Protein AF-A0A537SEW6-F1 (afdb_monomer)

Foldseek 3Di:
DDDDDDFDDDDDPFQKKKKWDQPVVVSWIKIWIWGDDPQFTAGQKIKTADDDPDDDADPPWDDDPRITIDGDPDDTHQKDKFQFAPPDQGMWMDDPNDIDGPCVRGPGDDIDIGGGDDPPPPPVDDDD

Structure (mmCIF, N/CA/C/O backbone):
data_AF-A0A537SEW6-F1
#
_entry.id   AF-A0A537SEW6-F1
#
loop_
_atom_site.group_PDB
_atom_site.id
_atom_site.type_symbol
_atom_site.label_atom_id
_atom_site.label_alt_id
_atom_site.label_comp_id
_atom_site.label_asym_id
_atom_site.label_entity_id
_atom_site.label_seq_id
_atom_site.pdbx_PDB_ins_code
_atom_site.Cartn_x
_atom_site.Cartn_y
_atom_site.Cartn_z
_atom_site.occupancy
_atom_site.B_iso_or_equiv
_atom_site.auth_seq_id
_atom_site.auth_comp_id
_atom_site.auth_asym_id
_atom_site.auth_atom_id
_atom_site.pdbx_PDB_model_num
ATOM 1 N N . MET A 1 1 ? -6.772 25.123 29.078 1.00 42.12 1 MET A N 1
ATOM 2 C CA . MET A 1 1 ? -6.881 23.671 28.820 1.00 42.12 1 MET A CA 1
ATOM 3 C C . MET A 1 1 ? -7.087 23.480 27.328 1.00 42.12 1 MET A C 1
ATOM 5 O O . MET A 1 1 ? -8.152 23.822 26.839 1.00 42.12 1 MET A O 1
ATOM 9 N N . ALA A 1 2 ? -6.063 23.049 26.592 1.00 38.72 2 ALA A N 1
ATOM 10 C CA . ALA A 1 2 ? -6.226 22.701 25.184 1.00 38.72 2 ALA A CA 1
ATOM 11 C C . ALA A 1 2 ? -6.677 21.238 25.101 1.00 38.72 2 ALA A C 1
ATOM 13 O O . ALA A 1 2 ? -5.971 20.349 25.572 1.00 38.72 2 ALA A O 1
ATOM 14 N N . LEU A 1 3 ? -7.862 20.999 24.543 1.00 42.84 3 LEU A N 1
ATOM 15 C CA . LEU A 1 3 ? -8.273 19.672 24.096 1.00 42.84 3 LEU A CA 1
ATOM 16 C C . LEU A 1 3 ? -7.470 19.368 22.827 1.00 42.84 3 LEU A C 1
ATOM 18 O O . LEU A 1 3 ? -7.711 19.966 21.780 1.00 42.84 3 LEU A O 1
ATOM 22 N N . VAL A 1 4 ? -6.474 18.490 22.932 1.00 46.81 4 VAL A N 1
ATOM 23 C CA . VAL A 1 4 ? -5.790 17.934 21.760 1.00 46.81 4 VAL A CA 1
ATOM 24 C C . VAL A 1 4 ? -6.779 16.990 21.077 1.00 46.81 4 VAL A C 1
ATOM 26 O O . VAL A 1 4 ? -7.364 16.125 21.727 1.00 46.81 4 VAL A O 1
ATOM 29 N N . GLY A 1 5 ? -7.031 17.235 19.790 1.00 45.78 5 GLY A N 1
ATOM 30 C CA . GLY A 1 5 ? -8.087 16.586 19.018 1.00 45.78 5 GLY A CA 1
ATOM 31 C C . GLY A 1 5 ? -7.991 15.060 19.008 1.00 45.78 5 GLY A C 1
ATOM 32 O O . GLY A 1 5 ? -6.906 14.480 19.011 1.00 45.78 5 GLY A O 1
ATOM 33 N N . ILE A 1 6 ? -9.158 14.418 18.980 1.00 54.44 6 ILE A N 1
ATOM 34 C CA . ILE A 1 6 ? -9.314 12.970 18.838 1.00 54.44 6 ILE A CA 1
ATOM 35 C C . ILE A 1 6 ? -8.630 12.552 17.534 1.00 54.44 6 ILE A C 1
ATOM 37 O O . ILE A 1 6 ? -8.955 13.075 16.468 1.00 54.44 6 ILE A O 1
ATOM 41 N N . ALA A 1 7 ? -7.676 11.625 17.625 1.00 58.53 7 ALA A N 1
ATOM 42 C CA . ALA A 1 7 ? -7.014 11.034 16.470 1.00 58.53 7 ALA A CA 1
ATOM 43 C C . ALA A 1 7 ? -8.068 10.531 15.466 1.00 58.53 7 ALA A C 1
ATOM 45 O O . ALA A 1 7 ? -8.885 9.663 15.781 1.00 58.53 7 ALA A O 1
ATOM 46 N N . GLY A 1 8 ? -8.085 11.130 14.274 1.00 69.06 8 GLY A N 1
ATOM 47 C CA . GLY A 1 8 ? -9.074 10.837 13.244 1.00 69.06 8 GLY A CA 1
ATOM 48 C C . GLY A 1 8 ? -8.880 9.432 12.684 1.00 69.06 8 GLY A C 1
ATOM 49 O O . GLY A 1 8 ? -7.866 9.146 12.053 1.00 69.06 8 GLY A O 1
ATOM 50 N N . ALA A 1 9 ? -9.860 8.558 12.900 1.00 79.94 9 ALA A N 1
ATOM 51 C CA . ALA A 1 9 ? -9.956 7.279 12.209 1.00 79.94 9 ALA A CA 1
ATOM 52 C C . ALA A 1 9 ? -10.905 7.420 11.015 1.00 79.94 9 ALA A C 1
ATOM 54 O O . ALA A 1 9 ? -11.994 7.980 11.149 1.00 79.94 9 ALA A O 1
ATOM 55 N N . VAL A 1 10 ? -10.520 6.866 9.866 1.00 84.94 10 VAL A N 1
ATOM 56 C CA . VAL A 1 10 ? -11.388 6.764 8.687 1.00 84.94 10 VAL A CA 1
ATOM 57 C C . VAL A 1 10 ? -11.874 5.325 8.569 1.00 84.94 10 VAL A C 1
ATOM 59 O O . VAL A 1 10 ? -11.080 4.393 8.664 1.00 84.94 10 VAL A O 1
ATOM 62 N N . VAL A 1 11 ? -13.180 5.142 8.380 1.00 88.00 11 VAL A N 1
ATOM 63 C CA . VAL A 1 11 ? -13.789 3.828 8.137 1.00 88.00 11 VAL A CA 1
ATOM 64 C C . VAL A 1 11 ? -14.132 3.723 6.660 1.00 88.00 11 VAL A C 1
ATOM 66 O O . VAL A 1 11 ? -14.773 4.619 6.111 1.00 88.00 11 VAL A O 1
ATOM 69 N N . LEU A 1 12 ? -13.704 2.634 6.027 1.00 87.00 12 LEU A N 1
ATOM 70 C CA . LEU A 1 12 ? -14.023 2.339 4.636 1.00 87.00 12 LEU A CA 1
ATOM 71 C C . LEU A 1 12 ? -15.244 1.403 4.582 1.00 87.00 12 LEU A C 1
ATOM 73 O O . LEU A 1 12 ? -15.286 0.441 5.347 1.00 87.00 12 LEU A O 1
ATOM 77 N N . PRO A 1 13 ? -16.233 1.648 3.707 1.00 89.38 13 PRO A N 1
ATOM 78 C CA . PRO A 1 13 ? -17.442 0.828 3.603 1.00 89.38 13 PRO A CA 1
ATOM 79 C C . PRO A 1 13 ? -17.211 -0.400 2.701 1.00 89.38 13 PRO A C 1
ATOM 81 O O . PRO A 1 13 ? -17.889 -0.575 1.693 1.00 89.38 13 PRO A O 1
ATOM 84 N N . THR A 1 14 ? -16.185 -1.198 2.993 1.00 91.94 14 THR A N 1
ATOM 85 C CA . THR A 1 14 ? -15.731 -2.303 2.134 1.00 91.94 14 THR A CA 1
ATOM 86 C C . THR A 1 14 ? -14.892 -3.307 2.919 1.00 91.94 14 THR A C 1
ATOM 88 O O . THR A 1 14 ? -14.169 -2.929 3.840 1.00 91.94 14 THR A O 1
ATOM 91 N N . ASP A 1 15 ? -14.925 -4.565 2.488 1.00 94.12 15 ASP A N 1
ATOM 92 C CA . ASP A 1 15 ? -14.046 -5.621 3.001 1.00 94.12 15 ASP A CA 1
ATOM 93 C C . ASP A 1 15 ? -12.771 -5.781 2.167 1.00 94.12 15 ASP A C 1
ATOM 95 O O . ASP A 1 15 ? -11.866 -6.517 2.547 1.00 94.12 15 ASP A O 1
ATOM 99 N N . THR A 1 16 ? -12.674 -5.099 1.025 1.00 96.19 16 THR A N 1
ATOM 100 C CA . THR A 1 16 ? -11.502 -5.138 0.143 1.00 96.19 16 THR A CA 1
ATOM 101 C C . THR A 1 16 ? -10.872 -3.765 0.013 1.00 96.19 16 THR A C 1
ATOM 103 O O . THR A 1 16 ? -11.581 -2.781 -0.217 1.00 96.19 16 THR A O 1
ATOM 106 N N . VAL A 1 17 ? -9.547 -3.702 0.082 1.00 97.56 17 VAL A N 1
ATOM 107 C CA . VAL A 1 17 ? -8.779 -2.469 -0.098 1.00 97.56 17 VAL A CA 1
ATOM 108 C C . VAL A 1 17 ? -7.501 -2.769 -0.866 1.00 97.56 17 VAL A C 1
ATOM 110 O O . VAL A 1 17 ? -6.846 -3.779 -0.615 1.00 97.56 17 VAL A O 1
ATOM 113 N N . THR A 1 18 ? -7.140 -1.883 -1.785 1.00 98.25 18 THR A N 1
ATOM 114 C CA . THR A 1 18 ? -5.845 -1.925 -2.464 1.00 98.25 18 THR A CA 1
AT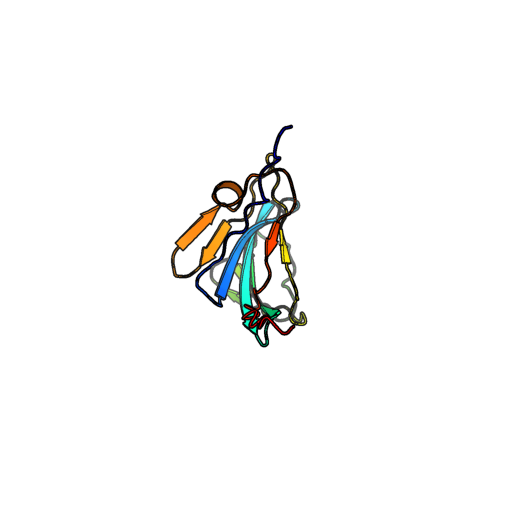OM 115 C C . THR A 1 18 ? -4.982 -0.787 -1.942 1.00 98.25 18 THR A C 1
ATOM 117 O O . THR A 1 18 ? -5.417 0.366 -1.894 1.00 98.25 18 THR A O 1
ATOM 120 N N . LEU A 1 19 ? -3.759 -1.112 -1.546 1.00 98.19 19 LEU A N 1
ATOM 121 C CA . LEU A 1 19 ? -2.729 -0.147 -1.189 1.00 98.19 19 LEU A CA 1
ATOM 122 C C . LEU A 1 19 ? -1.746 -0.047 -2.347 1.00 98.19 19 LEU A C 1
ATOM 124 O O . LEU A 1 19 ? -1.302 -1.071 -2.853 1.00 98.19 19 LEU A O 1
ATOM 128 N N . SER A 1 20 ? -1.395 1.167 -2.758 1.00 97.50 20 SER A N 1
ATOM 129 C CA . SER A 1 20 ? -0.332 1.392 -3.738 1.00 97.50 20 SER A CA 1
ATOM 130 C C . SER A 1 20 ? 0.641 2.458 -3.265 1.00 97.50 20 SER A C 1
ATOM 132 O O . SER A 1 20 ? 0.260 3.444 -2.629 1.00 97.50 20 SER A O 1
ATOM 134 N N . TRP A 1 21 ? 1.923 2.246 -3.536 1.00 96.19 21 TRP A N 1
ATOM 135 C CA . TRP A 1 21 ? 2.987 3.171 -3.162 1.00 96.19 21 TRP A CA 1
ATOM 136 C C . TRP A 1 21 ? 4.209 2.982 -4.061 1.00 96.19 21 TRP A C 1
ATOM 138 O O . TRP A 1 21 ? 4.295 2.045 -4.855 1.00 96.19 21 TRP A O 1
ATOM 148 N N . ILE A 1 22 ? 5.168 3.896 -3.935 1.00 92.50 22 ILE A N 1
ATOM 149 C CA . ILE A 1 22 ? 6.505 3.719 -4.498 1.00 92.50 22 ILE A CA 1
ATOM 150 C C . ILE A 1 22 ? 7.406 3.201 -3.383 1.00 92.50 22 ILE A C 1
ATOM 152 O O . ILE A 1 22 ? 7.593 3.887 -2.377 1.00 92.50 22 ILE A O 1
ATOM 156 N N . HIS A 1 23 ? 7.971 2.009 -3.549 1.00 88.56 23 HIS A N 1
ATOM 157 C CA . HIS A 1 23 ? 8.976 1.490 -2.634 1.00 88.56 23 HIS A CA 1
ATOM 158 C C . HIS A 1 23 ? 10.225 2.368 -2.741 1.00 88.56 23 HIS A C 1
ATOM 160 O O . HIS A 1 23 ? 10.915 2.367 -3.758 1.00 88.56 23 HIS A O 1
ATOM 166 N N . THR A 1 24 ? 10.467 3.190 -1.720 1.00 82.06 24 THR A N 1
ATOM 167 C CA . TH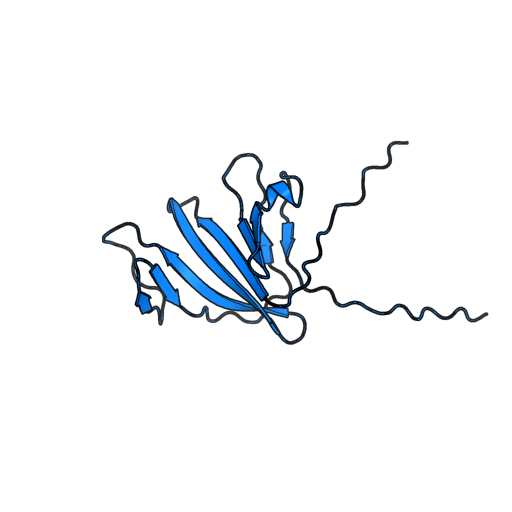R A 1 24 ? 11.398 4.328 -1.796 1.00 82.06 24 THR A CA 1
ATOM 168 C C . THR A 1 24 ? 12.853 3.915 -1.973 1.00 82.06 24 THR A C 1
ATOM 170 O O . THR A 1 24 ? 13.613 4.669 -2.572 1.00 82.06 24 THR A O 1
ATOM 173 N N . VAL A 1 25 ? 13.234 2.724 -1.500 1.00 83.00 25 VAL A N 1
ATOM 174 C CA . VAL A 1 25 ? 14.586 2.176 -1.685 1.00 83.00 25 VAL A CA 1
ATOM 175 C C . VAL A 1 25 ? 14.832 1.809 -3.149 1.00 83.00 25 VAL A C 1
ATOM 177 O O . VAL A 1 25 ? 15.865 2.153 -3.710 1.00 83.00 25 VAL A O 1
ATOM 180 N N . GLU A 1 26 ? 13.866 1.147 -3.783 1.00 82.56 26 GLU A N 1
ATOM 181 C CA . GLU A 1 26 ? 13.988 0.634 -5.156 1.00 82.56 26 GLU A CA 1
ATOM 182 C C . GLU A 1 26 ? 13.415 1.591 -6.213 1.00 82.56 26 GLU A C 1
ATOM 184 O O . GLU A 1 26 ? 13.491 1.314 -7.408 1.00 82.56 26 GLU A O 1
ATOM 189 N N . GLY A 1 27 ? 12.769 2.684 -5.798 1.00 86.12 27 GLY A N 1
ATOM 190 C CA . GLY A 1 27 ? 12.071 3.618 -6.688 1.00 86.12 27 GLY A CA 1
ATOM 191 C C . GLY A 1 27 ? 10.934 2.978 -7.492 1.00 86.12 27 GLY A C 1
ATOM 192 O O . GLY A 1 27 ? 10.570 3.470 -8.559 1.00 86.12 27 GLY A O 1
ATOM 193 N N . THR A 1 28 ? 10.385 1.864 -7.009 1.00 88.94 28 THR A N 1
ATOM 194 C CA . THR A 1 28 ? 9.545 0.972 -7.809 1.00 88.94 28 THR A CA 1
ATOM 195 C C . THR A 1 28 ? 8.078 1.025 -7.367 1.00 88.94 28 THR A C 1
ATOM 197 O O . THR A 1 28 ? 7.818 1.003 -6.166 1.00 88.94 28 THR A O 1
ATOM 200 N N . PRO A 1 29 ? 7.100 1.081 -8.293 1.00 93.25 29 PRO A N 1
ATOM 201 C CA . PRO A 1 29 ? 5.681 0.959 -7.954 1.00 93.25 29 PRO A CA 1
ATOM 202 C C . PRO A 1 29 ? 5.302 -0.420 -7.413 1.00 93.25 29 PRO A C 1
ATOM 204 O O . PRO A 1 29 ? 5.608 -1.444 -8.031 1.00 93.25 29 PRO A O 1
ATOM 207 N N . TRP A 1 30 ? 4.611 -0.424 -6.278 1.00 95.00 30 TRP A N 1
ATOM 208 C CA . TRP A 1 30 ? 4.085 -1.605 -5.605 1.00 95.00 30 TRP A CA 1
ATOM 209 C C . TRP A 1 30 ? 2.586 -1.443 -5.373 1.00 95.00 30 TRP A C 1
ATOM 211 O O . TRP A 1 30 ? 2.100 -0.338 -5.110 1.00 95.00 30 TRP A O 1
ATOM 221 N N . GLU A 1 31 ? 1.863 -2.555 -5.456 1.00 97.50 31 GLU A N 1
ATOM 222 C CA . GLU A 1 31 ? 0.462 -2.627 -5.072 1.00 97.50 31 GLU A CA 1
ATOM 223 C C . GLU A 1 31 ? 0.152 -3.913 -4.311 1.00 97.50 31 GLU A C 1
ATOM 225 O O . GLU A 1 31 ? 0.651 -4.988 -4.644 1.00 97.50 31 GLU A O 1
ATOM 230 N N . GLU A 1 32 ? -0.738 -3.811 -3.334 1.00 98.12 32 GLU A N 1
ATOM 231 C CA . GLU A 1 32 ? -1.177 -4.918 -2.495 1.00 98.12 32 GLU A CA 1
ATOM 232 C C . GLU A 1 32 ? -2.694 -4.909 -2.338 1.00 98.12 32 GLU A C 1
ATOM 234 O O . GLU A 1 32 ? -3.282 -3.887 -1.985 1.00 98.12 32 GLU A O 1
ATOM 239 N N . ASP A 1 33 ? -3.323 -6.061 -2.567 1.00 98.06 33 ASP A N 1
ATOM 240 C CA . ASP A 1 33 ? -4.757 -6.265 -2.383 1.00 98.06 33 ASP A CA 1
ATOM 241 C C . ASP A 1 33 ? -5.031 -7.005 -1.077 1.00 98.06 33 ASP A C 1
ATOM 243 O O . ASP A 1 33 ? -4.712 -8.192 -0.924 1.00 98.06 33 ASP A O 1
ATOM 247 N N . TYR A 1 34 ? -5.726 -6.331 -0.173 1.00 97.81 34 TYR A N 1
ATOM 248 C CA . TYR A 1 34 ? -6.180 -6.885 1.089 1.00 97.81 34 TYR A CA 1
ATOM 249 C C . TYR A 1 34 ? -7.672 -7.200 1.042 1.00 97.81 34 TYR A C 1
ATOM 251 O O . TYR A 1 34 ? -8.472 -6.470 0.455 1.00 97.81 34 TYR A O 1
ATOM 259 N N . THR A 1 35 ? -8.057 -8.296 1.689 1.00 96.88 35 THR A N 1
ATOM 260 C CA . THR A 1 35 ? -9.457 -8.670 1.925 1.00 96.88 35 THR A CA 1
ATOM 261 C C . THR A 1 35 ? -9.647 -9.047 3.386 1.00 96.88 35 THR A C 1
ATOM 263 O O . THR A 1 35 ? -8.810 -9.749 3.952 1.00 96.88 35 THR A O 1
ATOM 266 N N . ILE A 1 36 ? -10.750 -8.620 3.994 1.00 95.06 36 ILE A N 1
ATOM 267 C CA . ILE A 1 36 ? -11.130 -9.053 5.335 1.00 95.06 36 ILE A CA 1
ATOM 268 C C . ILE A 1 36 ? -11.565 -10.523 5.281 1.00 95.06 36 ILE A C 1
ATOM 270 O O . ILE A 1 36 ? -12.463 -10.896 4.529 1.00 95.06 36 ILE A O 1
ATOM 274 N N . ARG A 1 37 ? -10.917 -11.366 6.085 1.00 92.44 37 ARG A N 1
ATOM 275 C CA . ARG A 1 37 ? -11.268 -12.773 6.312 1.00 92.44 37 ARG A CA 1
ATOM 276 C C . ARG A 1 37 ? -11.221 -13.045 7.805 1.00 92.44 37 ARG A C 1
ATOM 278 O O . ARG A 1 37 ? -10.213 -12.746 8.436 1.00 92.44 37 ARG A O 1
ATOM 285 N N . ASP A 1 38 ? -12.315 -13.555 8.361 1.00 91.12 38 ASP A N 1
ATOM 286 C CA . ASP A 1 38 ? -12.431 -13.901 9.786 1.00 91.12 38 ASP A CA 1
ATOM 287 C C . ASP A 1 38 ? -12.001 -12.765 10.741 1.00 91.12 38 ASP A C 1
ATOM 289 O O . ASP A 1 38 ? -11.387 -12.991 11.780 1.00 91.12 38 ASP A O 1
ATOM 293 N N . GLY A 1 39 ? -12.297 -11.512 10.370 1.00 90.38 39 GLY A N 1
ATOM 294 C CA . GLY A 1 39 ? -11.915 -10.334 11.158 1.00 90.38 39 GLY A CA 1
ATOM 295 C C . GLY A 1 39 ? -10.424 -9.977 11.101 1.00 90.38 39 GLY A C 1
ATOM 296 O O . GLY A 1 39 ? -9.935 -9.263 11.971 1.00 90.38 39 GLY A O 1
ATOM 297 N N . ALA A 1 40 ? -9.691 -10.459 10.098 1.00 94.06 40 ALA A N 1
ATOM 298 C CA . ALA A 1 40 ? -8.292 -10.124 9.847 1.00 94.06 40 ALA A CA 1
ATOM 299 C C . ALA A 1 40 ? -8.064 -9.727 8.380 1.00 94.06 40 ALA A C 1
ATOM 301 O O . ALA A 1 40 ? -8.842 -10.068 7.493 1.00 94.06 40 ALA A O 1
ATOM 302 N N . LEU A 1 41 ? -6.983 -8.998 8.112 1.00 96.75 41 LEU A N 1
ATOM 303 C CA . LEU A 1 41 ? -6.573 -8.571 6.776 1.00 96.75 41 LEU A CA 1
ATOM 304 C C . LEU A 1 41 ? -5.739 -9.669 6.113 1.00 96.75 41 LEU A C 1
ATOM 306 O O . LEU A 1 41 ? -4.595 -9.907 6.491 1.00 96.75 41 LEU A O 1
ATOM 310 N N . ALA A 1 42 ? -6.284 -10.327 5.098 1.00 97.44 42 ALA A N 1
ATOM 311 C CA . ALA A 1 42 ? -5.538 -11.264 4.268 1.00 97.44 42 ALA A CA 1
ATOM 312 C C . ALA A 1 42 ? -4.939 -10.535 3.058 1.00 97.44 42 ALA A C 1
ATOM 314 O O . ALA A 1 42 ? -5.685 -9.960 2.263 1.00 97.44 42 ALA A O 1
ATOM 315 N N . LEU A 1 43 ? -3.612 -10.589 2.897 1.00 97.62 43 LEU A N 1
ATOM 316 C CA . LEU A 1 43 ? -2.933 -10.130 1.684 1.00 97.62 43 LEU A CA 1
ATOM 317 C C . LEU A 1 43 ? -3.130 -11.171 0.580 1.00 97.62 43 LEU A C 1
ATOM 319 O O . LEU A 1 43 ? -2.522 -12.235 0.585 1.00 97.62 43 LEU A O 1
ATOM 323 N N . THR A 1 44 ? -4.034 -10.884 -0.350 1.00 97.12 44 THR A N 1
ATOM 324 C CA . THR A 1 44 ? -4.464 -11.847 -1.376 1.00 97.12 44 THR A CA 1
ATOM 325 C C . THR A 1 44 ? -3.636 -11.779 -2.651 1.00 97.12 44 THR A C 1
ATOM 327 O O . THR A 1 44 ? -3.548 -12.765 -3.384 1.00 97.12 44 THR A O 1
ATOM 330 N N . ARG A 1 45 ? -3.044 -10.616 -2.933 1.00 96.94 45 ARG A N 1
ATOM 331 C CA . ARG A 1 45 ? -2.234 -10.384 -4.124 1.00 96.94 45 ARG A CA 1
ATOM 332 C C . ARG A 1 45 ? -1.266 -9.241 -3.883 1.00 96.94 45 ARG A C 1
ATOM 334 O O . ARG A 1 45 ? -1.653 -8.225 -3.316 1.00 96.94 45 ARG A O 1
ATOM 341 N N . ALA A 1 46 ? -0.056 -9.387 -4.395 1.00 96.31 46 ALA A N 1
ATOM 342 C CA . ALA A 1 46 ? 0.912 -8.315 -4.521 1.00 96.31 46 ALA A CA 1
ATOM 343 C C . ALA A 1 46 ? 1.326 -8.163 -5.989 1.00 96.31 46 ALA A C 1
ATOM 345 O O . ALA A 1 46 ? 1.354 -9.130 -6.763 1.00 96.31 46 ALA A O 1
ATOM 346 N N . ARG A 1 47 ? 1.606 -6.922 -6.379 1.00 95.25 47 ARG A N 1
ATOM 347 C CA . ARG A 1 47 ? 2.087 -6.543 -7.702 1.00 95.25 47 ARG A CA 1
ATOM 348 C C . ARG A 1 47 ? 3.288 -5.636 -7.544 1.00 95.25 47 ARG A C 1
ATOM 350 O O . ARG A 1 47 ? 3.205 -4.606 -6.884 1.00 95.25 47 ARG A O 1
ATOM 357 N N . VAL A 1 48 ? 4.387 -5.997 -8.190 1.00 92.31 48 VAL A N 1
ATOM 358 C CA . VAL A 1 48 ? 5.613 -5.195 -8.186 1.00 92.31 48 VAL A CA 1
ATOM 359 C C . VAL A 1 48 ? 6.001 -4.901 -9.620 1.00 92.31 48 VAL A C 1
ATOM 361 O O . VAL A 1 48 ? 6.186 -5.817 -10.427 1.00 92.31 48 VAL A O 1
ATOM 364 N N . LYS A 1 49 ? 6.092 -3.620 -9.969 1.00 90.06 49 LYS A N 1
ATOM 365 C CA . LYS A 1 49 ? 6.533 -3.223 -11.304 1.00 90.06 49 LYS A CA 1
ATOM 366 C C . LYS A 1 49 ? 8.025 -3.508 -11.412 1.00 90.06 49 LYS A C 1
ATOM 368 O O . LYS A 1 49 ? 8.758 -3.271 -10.471 1.00 90.06 49 LYS A O 1
ATOM 373 N N . ARG A 1 50 ? 8.530 -3.994 -12.540 1.00 76.75 50 ARG A N 1
ATOM 374 C CA . ARG A 1 50 ? 9.989 -4.137 -12.711 1.00 76.75 50 ARG A CA 1
ATOM 375 C C . ARG A 1 50 ? 10.516 -3.008 -13.581 1.00 76.75 50 ARG A C 1
ATOM 377 O O . ARG A 1 50 ? 10.029 -2.815 -14.694 1.00 76.75 50 ARG A O 1
ATOM 384 N N . SER A 1 51 ? 11.539 -2.296 -13.117 1.00 64.69 51 SER A N 1
ATOM 385 C CA . SER A 1 51 ? 12.290 -1.339 -13.934 1.00 64.69 51 SER A CA 1
ATOM 386 C C . SER A 1 51 ? 13.526 -2.017 -14.546 1.00 64.69 51 SER A C 1
ATOM 388 O O . SER A 1 51 ? 14.626 -1.922 -14.014 1.00 64.69 51 SER A O 1
ATOM 390 N N . GLY A 1 52 ? 13.357 -2.727 -15.667 1.00 63.19 52 GLY A N 1
ATOM 391 C CA . GLY A 1 52 ? 14.480 -3.239 -16.471 1.00 63.19 52 GLY A 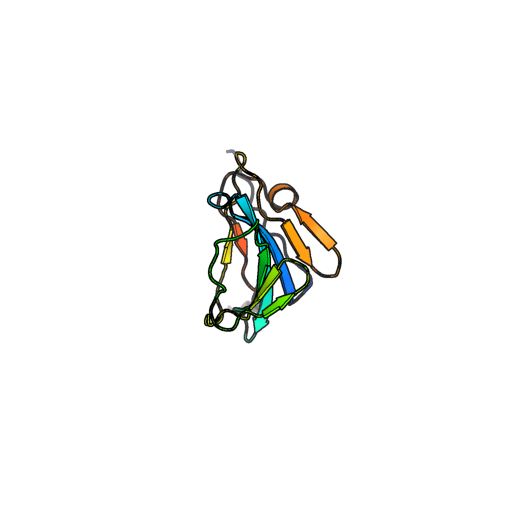CA 1
ATOM 392 C C . GLY A 1 52 ? 14.964 -4.662 -16.146 1.00 63.19 52 GLY A C 1
ATOM 393 O O . GLY A 1 52 ? 14.219 -5.489 -15.618 1.00 63.19 52 GLY A O 1
ATOM 394 N N . ALA A 1 53 ? 16.197 -4.975 -16.560 1.00 53.28 53 ALA A N 1
ATOM 395 C CA . ALA A 1 53 ? 16.833 -6.285 -16.407 1.00 53.28 53 ALA A CA 1
ATOM 396 C C . ALA A 1 53 ? 17.565 -6.372 -15.056 1.00 53.28 53 ALA A C 1
ATOM 398 O O . ALA A 1 53 ? 18.468 -5.578 -14.820 1.00 53.28 53 ALA A O 1
ATOM 399 N N . GLY A 1 54 ? 17.197 -7.322 -14.183 1.00 61.75 54 GLY A N 1
ATOM 400 C CA . GLY A 1 54 ? 18.006 -7.643 -12.996 1.00 61.75 54 GLY A CA 1
ATOM 401 C C . GLY A 1 54 ? 17.295 -7.963 -11.675 1.00 61.75 54 GLY A C 1
ATOM 402 O O . GLY A 1 54 ? 17.990 -8.322 -10.740 1.00 61.75 54 GLY A O 1
ATOM 403 N N . MET A 1 55 ? 15.963 -7.878 -11.552 1.00 64.50 55 MET A N 1
ATOM 404 C CA . MET A 1 55 ? 15.279 -8.414 -10.353 1.00 64.50 55 MET A CA 1
ATOM 405 C C . MET A 1 55 ? 14.819 -9.851 -10.572 1.00 64.50 55 MET A C 1
ATOM 407 O O . MET A 1 55 ? 14.156 -10.107 -11.586 1.00 64.50 55 MET A O 1
ATOM 411 N N . ASP A 1 56 ? 15.142 -10.738 -9.636 1.00 73.31 56 ASP A N 1
ATOM 412 C CA . ASP A 1 56 ? 14.562 -12.075 -9.573 1.00 73.31 56 ASP A CA 1
ATOM 413 C C . ASP A 1 56 ? 13.066 -11.977 -9.259 1.00 73.31 56 ASP A C 1
ATOM 415 O O . ASP A 1 56 ? 12.602 -11.061 -8.575 1.00 73.31 56 ASP A O 1
ATOM 419 N N . ALA A 1 57 ? 12.291 -12.882 -9.848 1.00 77.62 57 ALA A N 1
ATOM 420 C CA . ALA A 1 57 ? 10.861 -12.947 -9.602 1.00 77.62 57 ALA A CA 1
ATOM 421 C C . ALA A 1 57 ? 10.616 -13.425 -8.161 1.00 77.62 57 ALA A C 1
ATOM 423 O O . ALA A 1 57 ? 11.299 -14.353 -7.724 1.00 77.62 57 ALA A O 1
ATOM 424 N N . PRO A 1 58 ? 9.633 -12.863 -7.437 1.00 80.12 58 PRO A N 1
ATOM 425 C CA . PRO A 1 58 ? 9.159 -13.477 -6.203 1.00 80.12 58 PRO A CA 1
ATOM 426 C C . PRO A 1 58 ? 8.696 -14.918 -6.456 1.00 80.12 58 PRO A C 1
ATOM 428 O O . PRO A 1 58 ? 8.228 -15.245 -7.551 1.00 80.12 58 PRO A O 1
ATOM 431 N N . ASP A 1 59 ? 8.783 -15.773 -5.440 1.00 82.75 59 ASP A N 1
ATOM 432 C CA . ASP A 1 59 ? 8.356 -17.167 -5.559 1.00 82.75 59 ASP A CA 1
ATOM 433 C C . ASP A 1 59 ? 6.898 -17.274 -6.029 1.00 82.75 59 ASP A C 1
ATOM 435 O O . ASP A 1 59 ? 5.991 -16.622 -5.507 1.00 82.75 59 ASP A O 1
ATOM 439 N N . GLY A 1 60 ? 6.674 -18.098 -7.055 1.00 85.88 60 GLY A N 1
ATOM 440 C CA . GLY A 1 60 ? 5.353 -18.281 -7.660 1.00 85.88 60 GLY A CA 1
ATOM 441 C C . GLY A 1 60 ? 4.826 -17.069 -8.439 1.00 85.88 60 GLY A C 1
ATOM 442 O O . GLY A 1 60 ? 3.651 -17.062 -8.811 1.00 85.88 60 GLY A O 1
ATOM 443 N N . ALA A 1 61 ? 5.650 -16.049 -8.697 1.00 91.25 61 ALA A N 1
ATOM 444 C CA . ALA A 1 61 ? 5.220 -14.877 -9.442 1.00 91.25 61 ALA A CA 1
ATOM 445 C C . ALA A 1 61 ? 5.042 -15.153 -10.939 1.00 91.25 61 ALA A C 1
ATOM 447 O O . ALA A 1 61 ? 5.840 -15.825 -11.592 1.00 91.25 61 ALA A O 1
ATOM 448 N N . VAL A 1 62 ? 4.001 -14.550 -11.504 1.00 91.38 62 VAL A N 1
ATOM 449 C CA . VAL A 1 62 ? 3.698 -14.550 -12.934 1.00 91.38 62 VAL A CA 1
ATOM 450 C C . VAL A 1 62 ? 3.970 -13.161 -13.493 1.00 91.38 62 VAL A C 1
ATOM 452 O O . VAL A 1 62 ? 3.517 -12.156 -12.942 1.00 91.38 62 VAL A O 1
ATOM 455 N N . TRP A 1 63 ? 4.703 -13.096 -14.603 1.00 90.50 63 TRP A N 1
ATOM 456 C CA . TRP A 1 63 ? 4.944 -11.842 -15.309 1.00 90.50 63 TRP A CA 1
ATOM 457 C C . TRP A 1 63 ? 3.763 -11.498 -16.215 1.00 90.50 63 TRP A C 1
ATOM 459 O O . TRP A 1 63 ? 3.422 -12.269 -17.114 1.00 90.50 63 TRP A O 1
ATOM 469 N N . ALA A 1 64 ? 3.162 -10.326 -16.020 1.00 90.25 64 ALA A N 1
ATOM 470 C CA . ALA A 1 64 ? 2.102 -9.824 -16.884 1.00 90.25 64 ALA A CA 1
ATOM 471 C C . ALA A 1 64 ? 2.121 -8.293 -16.944 1.00 90.25 64 ALA A C 1
ATOM 473 O O . ALA A 1 64 ? 2.260 -7.618 -15.932 1.00 90.25 64 ALA A O 1
ATOM 474 N N . GLN A 1 65 ? 1.971 -7.731 -18.148 1.00 89.44 65 GLN A N 1
ATOM 475 C CA . GLN A 1 65 ? 1.769 -6.287 -18.366 1.00 89.44 65 GLN A CA 1
ATOM 476 C C . GLN A 1 65 ? 2.825 -5.366 -17.710 1.00 89.44 65 GLN A C 1
ATOM 478 O O . GLN A 1 65 ? 2.530 -4.227 -17.357 1.00 89.44 65 GLN A O 1
ATOM 483 N N . GLY A 1 66 ? 4.069 -5.834 -17.551 1.00 88.75 66 GLY A N 1
ATOM 484 C CA . GLY A 1 66 ? 5.141 -5.051 -16.919 1.00 88.75 66 GLY A CA 1
ATOM 485 C C . GLY A 1 66 ? 5.233 -5.187 -15.394 1.00 88.75 66 GLY A C 1
ATOM 486 O O . GLY A 1 66 ? 6.012 -4.464 -14.767 1.00 88.75 66 GLY A O 1
ATOM 487 N N . TRP A 1 67 ? 4.460 -6.098 -14.804 1.00 92.12 67 TRP A N 1
ATOM 488 C CA . TRP A 1 67 ? 4.400 -6.350 -13.370 1.00 92.12 67 TRP A CA 1
ATOM 489 C C . TRP A 1 67 ? 4.640 -7.825 -13.061 1.00 92.12 67 TRP A C 1
ATOM 491 O O . TRP A 1 67 ? 4.217 -8.721 -13.796 1.00 92.12 67 TRP A O 1
ATOM 501 N N . TRP A 1 68 ? 5.287 -8.076 -11.930 1.00 92.25 68 TRP A N 1
ATOM 502 C CA . TRP A 1 68 ? 5.235 -9.369 -11.264 1.00 92.25 68 TRP A CA 1
ATOM 503 C C . TRP A 1 68 ? 3.963 -9.446 -10.438 1.00 92.25 68 TRP A C 1
ATOM 505 O O . TRP A 1 68 ? 3.738 -8.588 -9.590 1.00 92.25 68 TRP A O 1
ATOM 515 N N . HIS A 1 69 ? 3.154 -10.472 -10.674 1.00 94.81 69 HIS A N 1
ATOM 516 C CA . HIS A 1 69 ? 1.941 -10.767 -9.921 1.00 94.81 69 HIS A CA 1
ATOM 517 C C . HIS A 1 69 ? 2.157 -12.022 -9.090 1.00 94.81 69 HIS A C 1
ATOM 519 O O . HIS A 1 69 ? 2.516 -13.059 -9.640 1.00 94.81 69 HIS A O 1
ATOM 525 N N . TYR A 1 70 ? 1.897 -11.959 -7.791 1.00 94.00 70 TYR A N 1
ATOM 526 C CA . TYR A 1 70 ? 2.029 -13.113 -6.905 1.00 94.00 70 TYR A CA 1
ATOM 527 C C . TYR A 1 70 ? 1.050 -13.025 -5.736 1.00 94.00 70 TYR A C 1
ATOM 529 O O . TYR A 1 70 ? 0.455 -11.976 -5.478 1.00 94.00 70 TYR A O 1
ATOM 537 N N . ALA A 1 71 ? 0.859 -14.147 -5.048 1.00 94.06 71 ALA A N 1
ATOM 538 C CA . ALA A 1 71 ? 0.093 -14.229 -3.812 1.00 94.06 71 ALA A CA 1
ATOM 539 C C . ALA A 1 71 ? 1.076 -14.495 -2.661 1.00 94.06 71 ALA A C 1
ATOM 541 O O . ALA A 1 71 ? 1.608 -15.604 -2.576 1.00 94.06 71 ALA A O 1
ATOM 542 N N . PRO A 1 72 ? 1.364 -13.497 -1.808 1.00 91.50 72 PRO A N 1
ATOM 543 C CA . PRO A 1 72 ? 2.267 -13.683 -0.680 1.00 91.50 72 PRO A CA 1
ATOM 544 C C . PRO A 1 72 ? 1.769 -14.775 0.270 1.00 91.50 72 PRO A C 1
ATOM 546 O O . PRO A 1 72 ? 0.597 -14.804 0.645 1.00 91.50 72 PRO A O 1
ATOM 549 N N . LEU A 1 73 ? 2.673 -15.653 0.701 1.00 91.38 73 LEU A N 1
ATOM 550 C CA . LEU A 1 73 ? 2.388 -16.684 1.699 1.00 91.38 73 LEU A CA 1
ATOM 551 C C . LEU A 1 73 ? 2.495 -16.094 3.111 1.00 91.38 73 LEU A C 1
ATOM 553 O O . LEU A 1 73 ? 3.391 -16.433 3.880 1.00 91.38 73 LEU A O 1
ATOM 557 N N . LEU A 1 74 ? 1.587 -15.172 3.434 1.00 92.94 74 LEU A N 1
ATOM 558 C CA . LEU A 1 74 ? 1.484 -14.552 4.753 1.00 92.94 74 LEU A CA 1
ATOM 559 C C . LEU A 1 74 ? 0.188 -14.978 5.455 1.00 92.94 74 LEU A C 1
ATOM 561 O O . LEU A 1 74 ? -0.864 -15.043 4.812 1.00 92.94 74 LEU A O 1
ATOM 565 N N . PRO A 1 75 ? 0.225 -15.245 6.773 1.00 95.44 75 PRO A N 1
ATOM 566 C CA . PRO A 1 75 ? -0.999 -15.436 7.539 1.00 95.44 75 PRO A CA 1
ATOM 567 C C . PRO A 1 75 ? -1.821 -14.133 7.573 1.00 95.44 75 PRO A C 1
ATOM 569 O O . PRO A 1 75 ? -1.248 -13.046 7.450 1.00 95.44 75 PRO A O 1
ATOM 572 N N . PRO A 1 76 ? -3.150 -14.208 7.781 1.00 96.25 76 PRO A N 1
ATOM 573 C CA . PRO A 1 76 ? -3.973 -13.021 7.978 1.00 96.25 76 PRO A CA 1
ATOM 574 C C . PRO A 1 76 ? -3.431 -12.124 9.098 1.00 96.25 76 PRO A C 1
ATOM 576 O O . PRO A 1 76 ? -3.088 -12.585 10.189 1.00 96.25 76 PRO A O 1
ATOM 579 N N . LEU A 1 77 ? -3.362 -10.827 8.823 1.00 96.44 77 LEU A N 1
ATOM 580 C CA . LEU A 1 77 ? -2.790 -9.816 9.700 1.00 96.44 77 LEU A CA 1
ATOM 581 C C . LEU A 1 77 ? -3.894 -9.140 10.510 1.00 96.44 77 LEU A C 1
ATOM 583 O O . LEU A 1 77 ? -4.929 -8.754 9.970 1.00 96.44 77 LEU A O 1
ATOM 587 N N . ARG A 1 78 ? -3.664 -8.915 11.806 1.00 94.88 78 ARG A N 1
ATOM 588 C CA . ARG A 1 78 ? -4.596 -8.098 12.608 1.00 94.88 78 ARG A CA 1
ATOM 589 C C . ARG A 1 78 ? -4.613 -6.637 12.164 1.00 94.88 78 ARG A C 1
ATOM 591 O O . ARG A 1 78 ? -5.625 -5.957 12.296 1.00 94.88 78 ARG A O 1
ATOM 598 N N . GLU A 1 79 ? -3.487 -6.171 11.641 1.00 95.25 79 GLU A N 1
ATOM 599 C CA . GLU A 1 79 ? -3.304 -4.813 11.156 1.00 95.25 79 GLU A CA 1
ATOM 600 C C . GLU A 1 79 ? -2.131 -4.724 10.183 1.00 95.25 79 GLU A C 1
ATOM 602 O O . GLU A 1 79 ? -1.217 -5.547 10.215 1.00 95.25 79 GLU A O 1
ATOM 607 N N . VAL A 1 80 ? -2.139 -3.667 9.379 1.00 96.12 80 VAL A N 1
ATOM 608 C CA . VAL A 1 80 ? -1.025 -3.242 8.534 1.00 96.12 80 VAL A CA 1
ATOM 609 C C . VAL A 1 80 ? -0.628 -1.833 8.964 1.00 96.12 80 VAL A C 1
ATOM 611 O O . VAL A 1 80 ? -1.475 -0.942 9.060 1.00 96.12 80 VAL A O 1
ATOM 614 N N . VAL A 1 81 ? 0.656 -1.623 9.252 1.00 95.56 81 VAL A N 1
ATOM 615 C CA . VAL A 1 81 ? 1.186 -0.312 9.649 1.00 95.56 81 VAL A CA 1
ATOM 616 C C . VAL A 1 81 ? 1.747 0.394 8.421 1.00 95.56 81 VAL A C 1
ATOM 618 O O . VAL A 1 81 ? 2.693 -0.075 7.798 1.00 95.56 81 VAL A O 1
ATOM 621 N N . LEU A 1 82 ? 1.172 1.544 8.092 1.00 95.19 82 LEU A N 1
ATOM 622 C CA . LEU A 1 82 ? 1.516 2.356 6.936 1.00 95.19 82 LEU A CA 1
ATOM 623 C C . LEU A 1 82 ? 2.354 3.551 7.375 1.00 95.19 82 LEU A C 1
ATOM 625 O O . LEU A 1 82 ? 1.944 4.342 8.230 1.00 95.19 82 LEU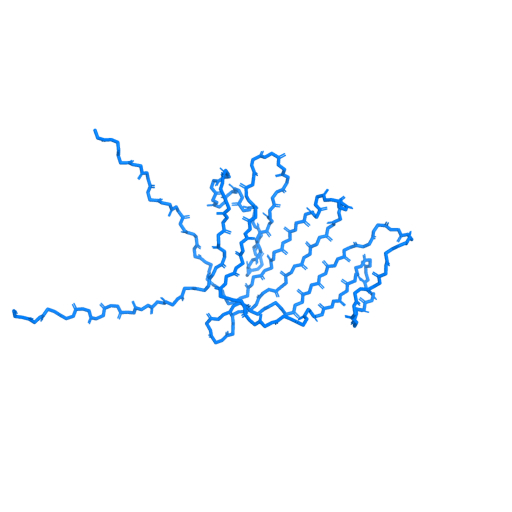 A O 1
ATOM 629 N N . ALA A 1 83 ? 3.518 3.721 6.755 1.00 93.12 83 ALA A N 1
ATOM 630 C CA . ALA A 1 83 ? 4.266 4.962 6.873 1.00 93.12 83 ALA A CA 1
ATOM 631 C C . ALA A 1 83 ? 3.440 6.125 6.292 1.00 93.12 83 ALA A C 1
ATOM 633 O O . ALA A 1 83 ? 2.946 6.049 5.170 1.00 93.12 83 ALA A O 1
ATOM 634 N N . ASN A 1 84 ? 3.306 7.216 7.046 1.00 93.31 84 ASN A N 1
ATOM 635 C CA . ASN A 1 84 ? 2.576 8.412 6.621 1.00 93.31 84 ASN A CA 1
ATOM 636 C C . ASN A 1 84 ? 3.425 9.655 6.913 1.00 93.31 84 ASN A C 1
ATOM 638 O O . ASN A 1 84 ? 3.148 10.438 7.821 1.00 93.31 84 ASN A O 1
ATOM 642 N N . SER A 1 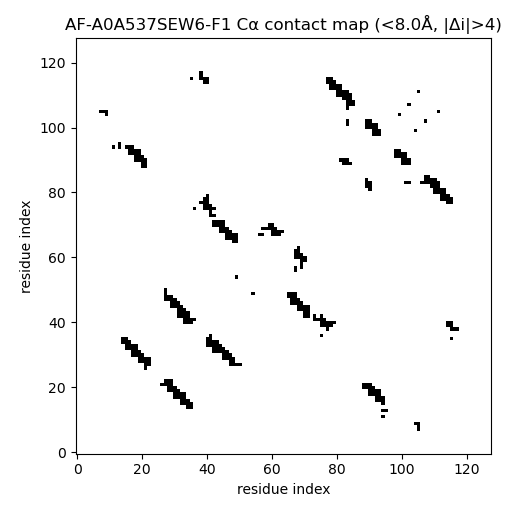85 ? 4.542 9.762 6.194 1.00 88.56 85 SER A N 1
ATOM 643 C CA . SER A 1 85 ? 5.509 10.853 6.327 1.00 88.56 85 SER A CA 1
ATOM 644 C C . SER A 1 85 ? 5.094 12.064 5.491 1.00 88.56 85 SER A C 1
ATOM 646 O O . SER A 1 85 ? 4.526 11.912 4.415 1.00 88.56 85 SER A O 1
ATOM 648 N N . SER A 1 86 ? 5.429 13.269 5.952 1.00 88.50 86 SER A N 1
ATOM 649 C CA . SER A 1 86 ? 5.313 14.502 5.162 1.00 88.50 86 SER A CA 1
ATOM 650 C C . SER A 1 86 ? 6.484 14.715 4.193 1.00 88.50 86 SER A C 1
ATOM 652 O O . SER A 1 86 ? 6.462 15.664 3.417 1.00 88.50 86 SER A O 1
ATOM 654 N N . PHE A 1 87 ? 7.520 13.872 4.258 1.00 85.62 87 PHE A N 1
ATOM 655 C CA . PHE A 1 87 ? 8.790 14.069 3.547 1.00 85.62 87 PHE A CA 1
ATOM 656 C C . PHE A 1 87 ? 8.969 13.184 2.308 1.00 85.62 87 PHE A C 1
ATOM 658 O O . PHE A 1 87 ? 9.926 13.370 1.563 1.00 85.62 87 PHE A O 1
ATOM 665 N N . ALA A 1 88 ? 8.085 12.213 2.088 1.00 82.50 88 ALA A N 1
ATOM 666 C CA . ALA A 1 88 ? 8.159 11.288 0.963 1.00 82.50 88 ALA A CA 1
ATOM 667 C C . ALA A 1 88 ? 6.754 11.019 0.406 1.00 82.50 88 ALA A C 1
ATOM 669 O O . ALA A 1 88 ? 5.775 11.177 1.143 1.00 82.50 88 ALA A O 1
ATOM 670 N N . PRO A 1 89 ? 6.632 10.591 -0.866 1.00 85.44 89 PRO A N 1
ATOM 671 C CA . PRO A 1 89 ? 5.373 10.075 -1.386 1.00 85.44 89 PRO A CA 1
ATOM 672 C C . PRO A 1 89 ? 4.834 8.969 -0.472 1.00 85.44 89 PRO A C 1
ATOM 674 O O . PRO A 1 89 ? 5.565 8.058 -0.088 1.00 85.44 89 PRO A O 1
ATOM 677 N N . GLY A 1 90 ? 3.565 9.088 -0.090 1.00 92.50 90 GLY A N 1
ATOM 678 C CA . GLY A 1 90 ? 2.898 8.137 0.793 1.00 92.50 90 GLY A CA 1
ATOM 679 C C . GLY A 1 90 ? 2.085 7.094 0.034 1.00 92.50 90 GLY A C 1
ATOM 680 O O . GLY A 1 90 ? 2.139 6.985 -1.191 1.00 92.50 90 GLY A O 1
ATOM 681 N N . TYR A 1 91 ? 1.278 6.357 0.789 1.00 97.12 91 TYR A N 1
ATOM 682 C CA . TYR A 1 91 ? 0.334 5.395 0.236 1.00 97.12 91 TYR A CA 1
ATOM 683 C C . TYR A 1 91 ? -0.841 6.094 -0.453 1.00 97.12 91 TYR A C 1
ATOM 685 O O . TYR A 1 91 ? -1.359 7.107 0.027 1.00 97.12 91 TYR A O 1
ATOM 693 N N . THR A 1 92 ? -1.317 5.495 -1.536 1.00 97.62 92 THR A N 1
ATOM 694 C CA . THR A 1 92 ? -2.679 5.674 -2.038 1.00 97.62 92 THR A CA 1
ATOM 695 C C . THR A 1 92 ? -3.515 4.488 -1.577 1.00 97.62 92 THR A C 1
ATOM 697 O O . THR A 1 92 ? -3.093 3.337 -1.676 1.00 97.62 92 THR A O 1
ATOM 700 N N . VAL A 1 93 ? -4.697 4.779 -1.046 1.00 97.62 93 VAL A N 1
ATOM 701 C CA . VAL A 1 93 ? -5.661 3.789 -0.571 1.00 97.62 93 VAL A CA 1
ATOM 702 C C . VAL A 1 93 ? -6.827 3.776 -1.546 1.00 97.62 93 VAL A C 1
ATOM 704 O O . VAL A 1 93 ? -7.443 4.817 -1.786 1.00 97.62 93 VAL A O 1
ATOM 707 N N . CYS A 1 94 ? -7.127 2.611 -2.109 1.00 97.38 94 CYS A N 1
ATOM 708 C CA . CYS A 1 94 ? -8.208 2.426 -3.064 1.00 97.38 94 CYS A CA 1
ATOM 709 C C . CYS A 1 94 ? -9.268 1.458 -2.533 1.00 97.38 94 CYS A C 1
ATOM 711 O O . CYS A 1 94 ? -8.951 0.379 -2.037 1.00 97.38 94 CYS A O 1
ATOM 713 N N . TRP A 1 95 ? -10.538 1.830 -2.664 1.00 95.62 95 TRP A N 1
ATOM 714 C CA . TRP A 1 95 ? -11.691 1.007 -2.309 1.00 95.62 95 TRP A CA 1
ATOM 715 C C . TRP A 1 95 ? -12.896 1.372 -3.172 1.00 95.62 95 TRP A C 1
ATOM 717 O O . TRP A 1 95 ? -13.109 2.544 -3.465 1.00 95.62 95 TRP A O 1
ATOM 727 N N . VAL A 1 96 ? -13.712 0.386 -3.560 1.00 93.06 96 VAL A N 1
ATOM 728 C CA . VAL A 1 96 ? -14.991 0.604 -4.276 1.00 93.06 96 VAL A CA 1
ATOM 729 C C . VAL A 1 96 ? -14.844 1.575 -5.470 1.00 93.06 96 VAL A C 1
ATOM 731 O O . VAL A 1 96 ? -15.602 2.527 -5.636 1.00 93.06 96 VAL A O 1
ATOM 734 N N . GLY A 1 97 ? -13.798 1.385 -6.283 1.00 91.69 97 GLY A N 1
ATOM 735 C CA . GLY A 1 97 ? -13.514 2.232 -7.452 1.00 91.69 97 GLY A CA 1
ATOM 736 C C . GLY A 1 97 ? -13.072 3.671 -7.139 1.00 91.69 97 GLY A C 1
ATOM 737 O O . GLY A 1 97 ? -12.987 4.492 -8.046 1.00 91.69 97 GLY A O 1
ATOM 738 N N . GLN A 1 98 ? -12.805 3.998 -5.876 1.00 94.44 98 GLN A N 1
ATOM 739 C CA . GLN A 1 98 ? -12.255 5.276 -5.428 1.00 94.44 98 GLN A CA 1
ATOM 740 C C . GLN A 1 98 ? -10.802 5.083 -5.006 1.00 94.44 98 GLN A C 1
ATOM 742 O O . GLN A 1 98 ? -10.468 4.053 -4.431 1.00 94.44 98 GLN A O 1
ATOM 747 N N . CYS A 1 99 ? -9.954 6.084 -5.235 1.00 96.75 99 CYS A N 1
ATOM 748 C CA . CYS A 1 99 ? -8.573 6.103 -4.760 1.00 96.75 99 CYS A CA 1
ATOM 749 C C . CYS A 1 99 ? -8.266 7.455 -4.125 1.00 96.75 99 CYS A C 1
ATOM 751 O O . CYS A 1 99 ? -8.550 8.502 -4.711 1.00 96.75 99 CYS A O 1
ATOM 753 N N . ARG A 1 100 ? -7.683 7.449 -2.926 1.00 96.06 100 ARG A N 1
ATOM 754 C CA . ARG A 1 100 ? -7.294 8.666 -2.206 1.00 96.06 100 ARG A CA 1
ATOM 755 C C . ARG A 1 100 ? -5.907 8.511 -1.601 1.00 96.06 100 ARG A C 1
ATOM 757 O O . ARG A 1 100 ? -5.578 7.468 -1.046 1.00 96.06 100 ARG A O 1
ATOM 764 N N . ALA A 1 101 ? -5.108 9.572 -1.677 1.00 95.12 101 ALA A N 1
ATOM 765 C CA . ALA A 1 101 ? -3.849 9.640 -0.945 1.00 95.12 101 ALA A CA 1
ATOM 766 C C . ALA A 1 101 ? -4.115 9.542 0.565 1.00 95.12 101 ALA A C 1
ATOM 768 O O . ALA A 1 101 ? -5.003 10.226 1.084 1.00 95.12 101 ALA A O 1
ATOM 769 N N . LEU A 1 102 ? -3.319 8.738 1.273 1.00 94.88 102 LEU A N 1
ATOM 770 C CA . LEU A 1 102 ? -3.439 8.545 2.718 1.00 94.88 102 LEU A CA 1
ATOM 771 C C . LEU A 1 102 ? -3.329 9.875 3.475 1.00 94.88 102 LEU A C 1
ATOM 773 O O . LEU A 1 102 ? -4.129 10.144 4.367 1.00 94.88 102 LEU A O 1
ATOM 777 N N . SER A 1 103 ? -2.412 10.745 3.050 1.00 92.38 103 SER A N 1
ATOM 778 C CA . SER A 1 103 ? -2.204 12.080 3.624 1.00 92.38 103 SER A CA 1
ATOM 779 C C . SER A 1 103 ? -3.399 13.028 3.452 1.00 92.38 103 SER A C 1
ATOM 781 O O . SER A 1 103 ? -3.558 13.963 4.233 1.00 92.38 103 SER A O 1
ATOM 783 N N . ALA A 1 104 ? -4.268 12.784 2.464 1.00 91.75 104 ALA A N 1
ATOM 784 C CA . ALA A 1 104 ? -5.514 13.528 2.265 1.00 91.75 104 ALA A CA 1
ATOM 785 C C . ALA A 1 104 ? -6.687 12.973 3.098 1.00 91.75 104 ALA A C 1
ATOM 787 O O . ALA A 1 104 ? -7.778 13.547 3.087 1.00 91.75 104 ALA A O 1
ATOM 788 N N . MET A 1 105 ? -6.494 11.833 3.765 1.00 91.50 105 MET A N 1
ATOM 789 C CA . MET A 1 105 ? -7.470 11.193 4.650 1.00 91.50 105 MET A CA 1
ATOM 790 C C . MET A 1 105 ? -7.093 11.385 6.120 1.00 91.50 105 MET A C 1
ATOM 792 O O . MET A 1 105 ? -7.959 11.649 6.948 1.00 91.50 105 MET A O 1
ATOM 796 N N . ILE A 1 106 ? -5.805 11.243 6.436 1.00 91.25 106 ILE A N 1
ATOM 797 C CA . ILE A 1 106 ? -5.238 11.349 7.779 1.00 91.25 106 ILE A CA 1
ATOM 798 C C . ILE A 1 106 ? -3.958 12.175 7.682 1.00 91.25 106 ILE A C 1
ATOM 800 O O . ILE A 1 106 ? -3.082 11.873 6.870 1.00 91.25 106 ILE A O 1
ATOM 804 N N . ALA A 1 107 ? -3.844 13.203 8.528 1.00 90.25 107 ALA A N 1
ATOM 805 C CA . ALA A 1 107 ? -2.688 14.092 8.543 1.00 90.25 107 ALA A CA 1
ATOM 806 C C . ALA A 1 107 ? -1.372 13.304 8.662 1.00 90.25 107 ALA A C 1
ATOM 808 O O . ALA A 1 107 ? -1.251 12.379 9.470 1.00 90.25 107 ALA A O 1
ATOM 809 N N . ALA A 1 108 ? -0.395 13.674 7.836 1.00 89.81 108 ALA A N 1
ATOM 810 C CA . ALA A 1 108 ? 0.937 13.087 7.875 1.00 89.81 108 ALA A CA 1
ATOM 811 C C . ALA A 1 108 ? 1.680 13.453 9.174 1.00 89.81 108 ALA A C 1
ATOM 813 O O . ALA A 1 108 ? 1.381 14.461 9.813 1.00 89.81 108 ALA A O 1
ATOM 814 N N . GLY A 1 109 ? 2.676 12.643 9.537 1.00 88.31 109 GLY A N 1
ATOM 815 C CA . GLY A 1 109 ? 3.553 12.865 10.693 1.00 88.31 109 GLY A CA 1
ATOM 816 C C . GLY A 1 109 ? 3.584 11.714 11.699 1.00 88.31 109 GLY A C 1
ATOM 817 O O . GLY A 1 109 ? 4.387 11.729 12.627 1.00 88.31 109 GLY A O 1
ATOM 818 N N . SER A 1 110 ? 2.742 10.695 11.537 1.00 89.06 110 SER A N 1
ATOM 819 C CA . SER A 1 110 ? 2.765 9.486 12.369 1.00 89.06 110 SER A CA 1
ATOM 820 C C . SER A 1 110 ? 2.274 8.274 11.579 1.00 89.06 110 SER A C 1
ATOM 822 O O . SER A 1 110 ? 1.433 8.448 10.696 1.00 89.06 110 SER A O 1
ATOM 824 N N . PRO A 1 111 ? 2.767 7.052 11.863 1.00 92.56 111 PRO A N 1
ATOM 825 C CA . PRO A 1 111 ? 2.282 5.845 11.203 1.00 92.56 111 PRO A CA 1
ATOM 826 C C . PRO A 1 111 ? 0.766 5.671 11.351 1.00 92.56 111 PRO A C 1
ATOM 828 O O . PRO A 1 111 ? 0.200 5.928 12.414 1.00 92.56 111 PRO A O 1
ATOM 831 N N . VAL A 1 112 ? 0.115 5.195 10.292 1.00 94.31 112 VAL A N 1
ATOM 832 C CA . VAL A 1 112 ? -1.319 4.883 10.279 1.00 94.31 112 VAL A CA 1
ATOM 833 C C . VAL A 1 112 ? -1.502 3.376 10.351 1.00 94.31 112 VAL A C 1
ATOM 835 O O . VAL A 1 112 ? -0.808 2.630 9.672 1.00 94.31 112 VAL A O 1
ATOM 838 N N . ARG A 1 113 ? -2.460 2.914 11.153 1.00 94.75 113 ARG A N 1
ATOM 839 C CA . ARG A 1 113 ? -2.785 1.489 11.278 1.00 94.75 113 ARG A CA 1
ATOM 840 C C . ARG A 1 113 ? -4.057 1.206 10.494 1.00 94.75 113 ARG A C 1
ATOM 842 O O . ARG A 1 113 ? -5.119 1.719 10.841 1.00 94.75 113 ARG A O 1
ATOM 849 N N . LEU A 1 114 ? -3.947 0.393 9.454 1.00 95.06 114 LEU A N 1
ATOM 850 C CA . LEU A 1 114 ? -5.084 -0.201 8.769 1.00 95.06 114 LEU A CA 1
ATOM 851 C C . LEU A 1 114 ? -5.466 -1.480 9.515 1.00 95.06 114 LEU A C 1
ATOM 853 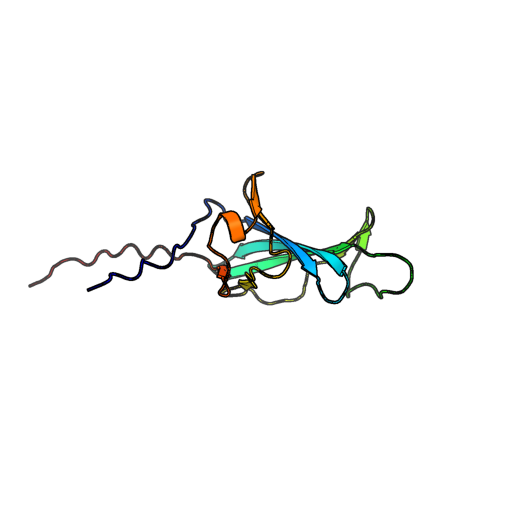O O . LEU A 1 114 ? -4.637 -2.369 9.672 1.00 95.06 114 LEU A O 1
ATOM 857 N N . ALA A 1 115 ? -6.703 -1.571 9.987 1.00 93.44 115 ALA A N 1
ATOM 858 C CA . AL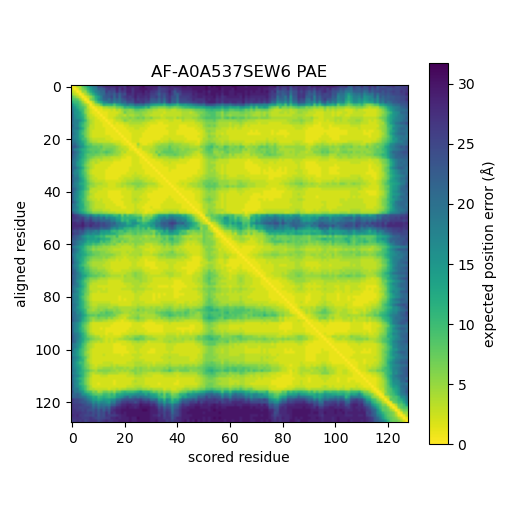A A 1 115 ? -7.206 -2.727 10.721 1.00 93.44 115 ALA A CA 1
ATOM 859 C C . ALA A 1 115 ? -8.703 -2.898 10.464 1.00 93.44 115 ALA A C 1
ATOM 861 O O . ALA A 1 115 ? -9.399 -1.947 10.099 1.00 93.44 115 ALA A O 1
ATOM 862 N N . THR A 1 116 ? -9.211 -4.105 10.689 1.00 90.69 116 THR A N 1
ATOM 863 C CA . THR A 1 116 ? -10.653 -4.356 10.658 1.00 90.69 116 THR A CA 1
ATOM 864 C C . THR A 1 116 ? -11.306 -3.733 11.888 1.00 90.69 116 THR A C 1
ATOM 866 O O . THR A 1 116 ? -10.767 -3.843 12.993 1.00 90.69 116 THR A O 1
ATOM 869 N N . ARG A 1 117 ? -12.490 -3.134 11.744 1.00 81.94 117 ARG A N 1
ATOM 870 C CA . ARG A 1 117 ? -13.316 -2.807 12.910 1.00 81.94 117 ARG A CA 1
ATOM 871 C C . ARG A 1 117 ? -14.232 -3.974 13.232 1.00 81.94 117 ARG A C 1
ATOM 873 O O . ARG A 1 117 ? -15.116 -4.300 12.452 1.00 81.94 117 ARG A O 1
ATOM 880 N N . THR A 1 118 ? -14.093 -4.524 14.429 1.00 66.31 118 THR A N 1
ATOM 881 C CA . THR A 1 118 ? -15.182 -5.269 15.057 1.00 66.31 118 THR A CA 1
ATOM 882 C C . THR A 1 118 ? -16.120 -4.251 15.697 1.00 66.31 118 THR A C 1
ATOM 884 O O . THR A 1 118 ? -15.770 -3.626 16.700 1.00 66.31 118 THR A O 1
ATOM 887 N N . CYS A 1 119 ? -17.303 -4.040 15.121 1.00 57.09 119 CYS A N 1
ATOM 888 C CA . CYS A 1 119 ? -18.364 -3.323 15.821 1.00 57.09 119 CYS A CA 1
ATOM 889 C C . CYS A 1 119 ? -18.846 -4.214 16.970 1.00 57.09 119 CYS A C 1
ATOM 891 O O . CYS A 1 119 ? -19.688 -5.083 16.769 1.00 57.09 119 CYS A O 1
ATOM 893 N N . HIS A 1 120 ? -18.300 -4.031 18.172 1.00 52.38 120 HIS A N 1
ATOM 894 C CA . HIS A 1 120 ? -18.940 -4.572 19.363 1.00 52.38 120 HIS A CA 1
ATOM 895 C C . HIS A 1 120 ? -20.165 -3.695 19.637 1.00 52.38 120 HIS A C 1
ATOM 897 O O . HIS A 1 120 ? -20.024 -2.534 20.026 1.00 52.38 120 HIS A O 1
ATOM 903 N N . SER A 1 121 ? -21.367 -4.200 19.360 1.00 43.50 121 SER A N 1
ATOM 904 C CA . SER A 1 121 ? -22.600 -3.562 19.813 1.00 43.50 121 SER A CA 1
ATOM 905 C C . SER A 1 121 ? -22.594 -3.602 21.336 1.00 43.50 121 SER A C 1
ATOM 907 O O . SER A 1 121 ? -22.856 -4.642 21.933 1.00 43.50 121 SER A O 1
ATOM 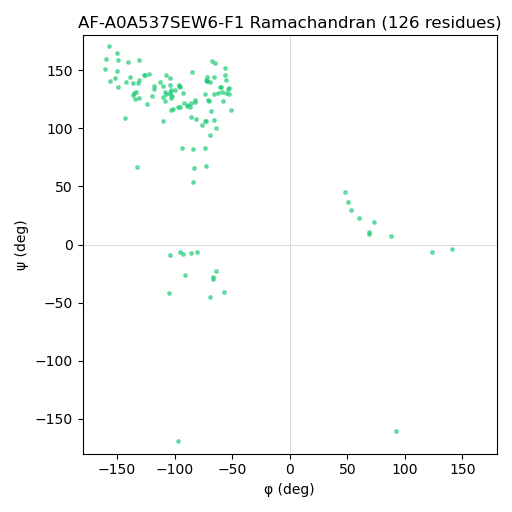909 N N . ASN A 1 122 ? -22.235 -2.486 21.962 1.00 42.97 122 ASN A N 1
ATOM 910 C CA . ASN A 1 122 ? -22.233 -2.370 23.407 1.00 42.97 122 ASN A CA 1
ATOM 911 C C . ASN A 1 122 ? -23.688 -2.283 23.892 1.00 42.97 122 ASN A C 1
ATOM 913 O O . ASN A 1 122 ? -24.220 -1.198 24.112 1.00 42.97 122 ASN A O 1
ATOM 917 N N . SER A 1 123 ? -24.357 -3.426 24.041 1.00 48.31 123 SER A N 1
ATOM 918 C CA . SER A 1 123 ? -25.509 -3.566 24.931 1.00 48.31 123 SER A CA 1
ATOM 919 C C . SER A 1 123 ? -24.997 -3.550 26.370 1.00 48.31 123 SER A C 1
ATOM 921 O O . SER A 1 123 ? -25.021 -4.558 27.071 1.00 48.31 123 SER A O 1
ATOM 923 N N . GLN A 1 124 ? -24.488 -2.393 26.799 1.00 47.47 124 GLN A N 1
ATOM 924 C CA . GLN A 1 124 ? -24.221 -2.125 28.203 1.00 47.47 124 GLN A CA 1
ATOM 925 C C . GLN A 1 124 ? -25.537 -1.649 28.816 1.00 47.47 124 GLN A C 1
ATOM 927 O O . GLN A 1 124 ? -25.865 -0.467 28.868 1.00 47.47 124 GLN A O 1
ATOM 932 N N . GLN A 1 125 ? -26.338 -2.656 29.145 1.00 51.62 125 GLN A N 1
ATOM 933 C CA . GLN A 1 125 ? -27.571 -2.593 29.909 1.00 51.62 125 GLN A CA 1
ATOM 934 C C . GLN A 1 125 ? -27.258 -1.994 31.295 1.00 51.62 125 GLN A C 1
ATOM 936 O O . GLN A 1 125 ? -26.293 -2.439 31.920 1.00 51.62 125 GLN A O 1
ATOM 941 N N . PRO A 1 126 ? -28.007 -0.992 31.787 1.00 51.44 126 PRO A N 1
ATOM 942 C CA . PRO A 1 126 ? -27.887 -0.569 33.172 1.00 51.44 126 PRO A CA 1
ATOM 943 C C . PRO A 1 126 ? -28.555 -1.628 34.056 1.00 51.44 126 PRO A C 1
ATOM 945 O O . PRO A 1 126 ? -29.689 -2.029 33.792 1.00 51.44 126 PRO A O 1
ATOM 948 N N . SER A 1 127 ? -27.859 -2.087 35.090 1.00 41.84 127 SER A N 1
ATOM 949 C CA . SER A 1 127 ? -28.459 -2.873 36.167 1.00 41.84 127 SER A CA 1
ATOM 950 C C . SER A 1 127 ? -27.814 -2.482 37.494 1.00 41.84 127 SER A C 1
ATOM 952 O O . SER A 1 127 ? -26.642 -2.793 37.703 1.00 41.84 127 SER A O 1
ATOM 954 N N . ASP A 1 128 ? -28.640 -1.782 38.275 1.00 49.00 128 ASP A N 1
ATOM 955 C CA . ASP A 1 128 ? -28.696 -1.539 39.726 1.00 49.00 128 ASP A CA 1
ATOM 956 C C . ASP A 1 128 ? -27.481 -0.981 40.487 1.00 49.00 128 ASP A C 1
ATOM 958 O O . ASP A 1 128 ? -26.451 -1.674 40.640 1.00 49.00 128 ASP A O 1
#

Sequence (128 aa):
MALVGIAGAVVLPTDTVTLSWIHTVEGTPWEEDYTIRDGALALTRARVKRSGAGMDAPDGAVWAQGWWHYAPLLPPLREVVLANSSFAPGYTVCWVGQCRALSAMIAAGSPVRLATRTCHSNSQQPSD

pLDDT: mean 84.45, std 16.54, range [38.72, 98.25]

Nearest PDB structures (foldseek):
  7xm1-assembly1_A  TM=3.397E-01  e=4.891E+00  synthetic construct
  4akm-assembly1_A  TM=3.149E-01  e=7.508E+00  Homo sapiens

Secondary structure (DSSP, 8-state):
---PPPP-----S-SEEEEEEEETTTTEEEEEEEEEETTEEEEEEEEEE--SS-PPPPTT-EEETTEEEE----PPBSEEEEP--SSS---EEEETTEEEEGGGTS-SSS-EEEE-------------

Mean predicted aligned error: 8.24 Å

Radius of gyration: 18.01 Å; Cα conta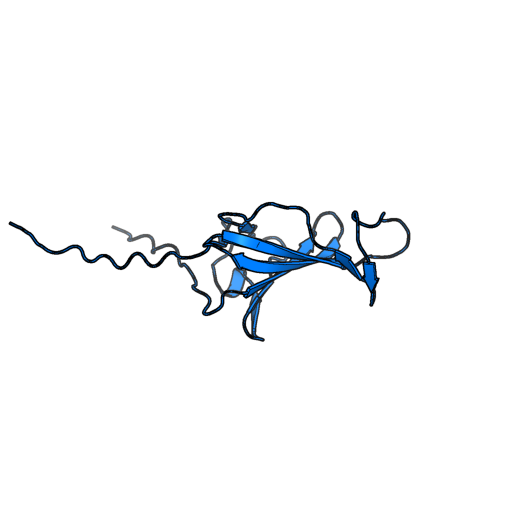cts (8 Å, |Δi|>4): 220; chains: 1; bounding box: 47×42×58 Å

Solvent-accessible surface area (backbone atoms only — not comparable to full-atom values): 8025 Å² total; per-residue (Å²): 135,84,82,77,75,80,81,79,81,85,84,72,100,62,60,50,42,36,42,33,36,56,44,76,90,75,71,30,52,35,36,37,36,34,34,63,50,96,78,17,41,29,56,64,33,37,36,39,44,64,92,72,92,84,78,81,75,60,83,86,43,44,83,52,99,67,25,39,39,32,59,60,96,61,77,64,29,71,56,49,82,39,72,28,50,81,88,54,86,48,41,33,44,29,45,93,95,42,76,43,50,42,60,83,76,40,76,53,72,50,73,43,76,50,60,68,79,80,83,73,80,80,81,77,72,89,79,133